Protein AF-A0A2N2Z962-F1 (afdb_monomer_lite)

Secondary structure (DSSP, 8-state):
--TTHHHHHHHHHHHHHHHHHHHHH-TTGGGT---HHHHHHHHHHHHHHHHHHHHHHHHH-TTS---HHHHHHHHHHHHHHHHHHHHHHHHTTT--

Foldseek 3Di:
DPPPVLLVVLLQVLLVQLLVQQLVPAPCLLVLDGDPVSLVRSVVVLLVVLVVVLVCCVPVVVVDHSDVSSNVSSVNSSVVNVVCSSVVSVVVNSPD

Structure (mmCIF, N/CA/C/O backbone):
data_AF-A0A2N2Z962-F1
#
_entry.id   AF-A0A2N2Z962-F1
#
loop_
_atom_site.group_PDB
_atom_site.id
_atom_site.type_symbol
_atom_site.label_atom_id
_atom_site.label_alt_id
_atom_site.label_comp_id
_atom_site.label_asym_id
_atom_site.label_entity_id
_atom_site.label_seq_id
_atom_site.pdbx_PDB_ins_code
_atom_site.Cartn_x
_atom_site.Cartn_y
_atom_site.Cartn_z
_atom_site.occupancy
_atom_site.B_iso_or_equiv
_atom_site.auth_seq_id
_atom_site.auth_comp_id
_atom_site.auth_asym_id
_atom_site.auth_atom_id
_atom_site.pdbx_PDB_model_num
ATOM 1 N N . GLN A 1 1 ? 4.722 -9.772 -25.500 1.00 50.53 1 GLN A N 1
ATOM 2 C CA . GLN A 1 1 ? 4.188 -9.112 -24.287 1.00 50.53 1 GLN A CA 1
ATOM 3 C C . GLN A 1 1 ? 2.747 -8.720 -24.565 1.00 50.53 1 GLN A C 1
ATOM 5 O O . GLN A 1 1 ? 2.495 -8.211 -25.648 1.00 50.53 1 GLN A O 1
ATOM 10 N N . ILE A 1 2 ? 1.812 -8.979 -23.645 1.00 56.56 2 ILE A N 1
ATOM 11 C CA . ILE A 1 2 ? 0.455 -8.424 -23.755 1.00 56.56 2 ILE A CA 1
ATOM 12 C C . ILE A 1 2 ? 0.567 -6.937 -23.388 1.00 56.56 2 ILE A C 1
ATOM 14 O O . ILE A 1 2 ? 1.002 -6.646 -22.267 1.00 56.56 2 ILE A O 1
ATOM 18 N N . PRO A 1 3 ? 0.246 -5.998 -24.295 1.00 62.00 3 PRO A N 1
ATOM 19 C CA . PRO A 1 3 ? 0.333 -4.573 -23.999 1.00 62.00 3 PRO A CA 1
ATOM 20 C C . PRO A 1 3 ? -0.509 -4.247 -22.758 1.00 62.00 3 PRO A C 1
ATOM 22 O O . PRO A 1 3 ? -1.627 -4.735 -22.625 1.00 62.00 3 PRO A O 1
ATOM 25 N N . HIS A 1 4 ? 0.026 -3.445 -21.836 1.00 68.06 4 HIS A N 1
ATOM 26 C CA . HIS A 1 4 ? -0.663 -2.938 -20.633 1.00 68.06 4 HIS A CA 1
ATOM 27 C C . HIS A 1 4 ? -1.011 -3.944 -19.520 1.00 68.06 4 HIS A C 1
ATOM 29 O O . HIS A 1 4 ? -1.291 -3.500 -18.408 1.00 68.06 4 HIS A O 1
ATOM 35 N N . PHE A 1 5 ? -0.934 -5.260 -19.750 1.00 78.38 5 PHE A N 1
ATOM 36 C CA . PHE A 1 5 ? -1.240 -6.261 -18.715 1.00 78.38 5 PHE A CA 1
ATOM 37 C C . PHE A 1 5 ? -0.335 -6.129 -17.482 1.00 78.38 5 PHE A C 1
ATOM 39 O O . PHE A 1 5 ? -0.781 -6.317 -16.356 1.00 78.38 5 PHE A O 1
ATOM 46 N N . ASP A 1 6 ? 0.919 -5.727 -17.685 1.00 77.38 6 ASP A N 1
ATOM 47 C CA . ASP A 1 6 ? 1.868 -5.519 -16.592 1.00 77.38 6 ASP A CA 1
ATOM 48 C C . ASP A 1 6 ? 1.406 -4.459 -15.582 1.00 77.38 6 ASP A C 1
ATOM 50 O O . ASP A 1 6 ? 1.523 -4.645 -14.375 1.00 77.38 6 ASP A O 1
ATOM 54 N N . LYS A 1 7 ? 0.780 -3.385 -16.068 1.00 81.00 7 LYS A N 1
ATOM 55 C CA . LYS A 1 7 ? 0.277 -2.289 -15.228 1.00 81.00 7 LYS A CA 1
ATOM 56 C C . LYS A 1 7 ? -0.887 -2.749 -14.357 1.00 81.00 7 LYS A C 1
ATOM 58 O O . LYS A 1 7 ? -0.994 -2.368 -13.196 1.00 81.00 7 LYS A O 1
ATOM 63 N N . LEU A 1 8 ? -1.751 -3.599 -14.919 1.00 87.12 8 LEU A N 1
ATOM 64 C CA . LEU A 1 8 ? -2.858 -4.200 -14.182 1.00 87.12 8 LEU A CA 1
ATOM 65 C C . LEU A 1 8 ? -2.342 -5.119 -13.070 1.00 87.12 8 LEU A C 1
ATOM 67 O O . LEU A 1 8 ? -2.872 -5.088 -11.963 1.00 87.12 8 LEU A O 1
ATOM 71 N N . VAL A 1 9 ? -1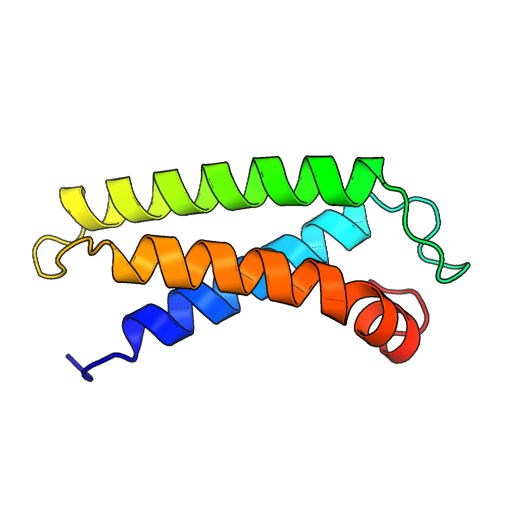.294 -5.901 -13.345 1.00 87.50 9 VAL A N 1
ATOM 72 C CA . VAL A 1 9 ? -0.662 -6.764 -12.337 1.00 87.50 9 VAL A CA 1
ATOM 73 C C . VAL A 1 9 ? -0.093 -5.927 -11.191 1.00 87.50 9 VAL A C 1
ATOM 75 O O . VAL A 1 9 ? -0.394 -6.227 -10.039 1.00 87.50 9 VAL A O 1
ATOM 78 N N . HIS A 1 10 ? 0.640 -4.851 -11.486 1.00 86.38 10 HIS A N 1
ATOM 79 C CA . HIS A 1 10 ? 1.162 -3.923 -10.475 1.00 86.38 10 HIS A CA 1
ATOM 80 C C . HIS A 1 10 ? 0.053 -3.324 -9.607 1.00 86.38 10 HIS A C 1
ATOM 82 O O . HIS A 1 10 ? 0.103 -3.413 -8.378 1.00 86.38 10 HIS A O 1
ATOM 88 N N . PHE A 1 11 ? -1.001 -2.813 -10.247 1.00 91.31 11 PHE A N 1
ATOM 89 C CA . PHE A 1 11 ? -2.172 -2.279 -9.558 1.00 91.31 11 PHE A CA 1
ATOM 90 C C . PHE A 1 11 ? -2.810 -3.312 -8.614 1.00 91.31 11 PHE A C 1
ATOM 92 O O . PHE A 1 11 ? -3.009 -3.027 -7.433 1.00 91.31 11 PHE A O 1
ATOM 99 N N . ILE A 1 12 ? -3.110 -4.519 -9.110 1.00 92.44 12 ILE A N 1
ATOM 100 C CA . ILE A 1 12 ? -3.782 -5.560 -8.318 1.00 92.44 12 ILE A CA 1
ATOM 101 C C . ILE A 1 12 ? -2.876 -6.055 -7.188 1.00 92.44 12 ILE A C 1
ATOM 103 O O . ILE A 1 12 ? -3.340 -6.182 -6.055 1.00 92.44 12 ILE A O 1
ATOM 107 N N . MET A 1 13 ? -1.596 -6.320 -7.462 1.00 92.00 13 MET A N 1
ATOM 108 C CA . MET A 1 13 ? -0.667 -6.846 -6.458 1.00 92.00 13 MET A CA 1
ATOM 109 C C . MET A 1 13 ? -0.472 -5.869 -5.303 1.00 92.00 13 MET A C 1
ATOM 111 O O . MET A 1 13 ? -0.591 -6.274 -4.146 1.00 92.00 13 MET A O 1
ATOM 115 N N . LEU A 1 14 ? -0.239 -4.585 -5.590 1.00 93.12 14 LEU A N 1
ATOM 116 C CA . LEU A 1 14 ? -0.077 -3.594 -4.527 1.00 93.12 14 LEU A CA 1
ATOM 117 C C . LEU A 1 14 ? -1.388 -3.289 -3.807 1.00 93.12 14 LEU A C 1
ATOM 119 O O . LEU A 1 14 ? -1.362 -3.043 -2.603 1.00 93.12 14 LEU A O 1
ATOM 123 N N . MET A 1 15 ? -2.531 -3.360 -4.492 1.00 94.75 15 MET A N 1
ATOM 124 C CA . MET A 1 15 ? -3.833 -3.253 -3.836 1.00 94.75 15 MET A CA 1
ATOM 125 C C . MET A 1 15 ? -4.047 -4.389 -2.828 1.00 94.75 15 MET A C 1
ATOM 127 O O . MET A 1 15 ? -4.409 -4.136 -1.680 1.00 94.75 15 MET A O 1
ATOM 131 N N . VAL A 1 16 ? -3.804 -5.641 -3.226 1.00 94.81 16 VAL A N 1
ATOM 132 C CA . VAL A 1 16 ? -3.955 -6.805 -2.337 1.00 94.81 16 VAL A CA 1
ATOM 133 C C . VAL A 1 16 ? -2.960 -6.738 -1.179 1.00 94.81 16 VAL A C 1
ATOM 135 O O . VAL A 1 16 ? -3.354 -6.936 -0.030 1.00 94.81 16 VAL A O 1
ATOM 138 N N . LEU A 1 17 ? -1.698 -6.397 -1.453 1.00 94.75 17 LEU A N 1
ATOM 139 C CA . LEU A 1 17 ? -0.679 -6.209 -0.422 1.00 94.75 17 LEU A CA 1
ATOM 140 C C . LEU A 1 17 ? -1.102 -5.141 0.595 1.00 94.75 17 LEU A C 1
ATOM 142 O O . LEU A 1 17 ? -1.069 -5.389 1.799 1.00 94.75 17 LEU A O 1
ATOM 146 N N . ALA A 1 18 ? -1.553 -3.978 0.122 1.00 94.56 18 ALA A N 1
ATOM 147 C CA . ALA A 1 18 ? -2.016 -2.904 0.989 1.00 94.56 18 ALA A CA 1
ATOM 148 C C . ALA A 1 18 ? -3.233 -3.334 1.826 1.00 94.56 18 ALA A C 1
ATOM 150 O O . ALA A 1 18 ? -3.256 -3.064 3.023 1.00 94.56 18 ALA A O 1
ATOM 151 N N . LEU A 1 19 ? -4.207 -4.059 1.259 1.00 94.31 19 LEU A N 1
ATOM 152 C CA . LEU A 1 19 ? -5.351 -4.596 2.015 1.00 94.31 19 LEU A CA 1
ATOM 153 C C . LEU A 1 19 ? -4.911 -5.529 3.154 1.00 94.31 19 LEU A C 1
ATOM 155 O O . LEU A 1 19 ? -5.414 -5.408 4.274 1.00 94.31 19 LEU A O 1
ATOM 159 N N . LEU A 1 20 ? -3.961 -6.427 2.883 1.00 94.06 20 LEU A N 1
ATOM 160 C CA . LEU A 1 20 ? -3.415 -7.354 3.879 1.00 94.06 20 LEU A CA 1
ATOM 161 C C . LEU A 1 20 ? -2.649 -6.616 4.983 1.00 94.06 20 LEU A C 1
ATOM 163 O O . LEU A 1 20 ? -2.826 -6.914 6.163 1.00 94.06 20 LEU A O 1
ATOM 167 N N . LEU A 1 21 ? -1.849 -5.614 4.618 1.00 94.19 21 LEU A N 1
ATOM 168 C CA . LEU A 1 21 ? -1.118 -4.795 5.585 1.00 94.19 21 LEU A CA 1
ATOM 169 C C . LEU A 1 21 ? -2.066 -3.973 6.461 1.00 94.19 21 LEU A C 1
ATOM 171 O O . LEU A 1 21 ? -1.867 -3.900 7.673 1.00 94.19 21 LEU A O 1
ATOM 175 N N . ILE A 1 22 ? -3.121 -3.385 5.884 1.00 92.94 22 ILE A N 1
ATOM 176 C CA . ILE A 1 22 ? -4.130 -2.668 6.673 1.00 92.94 22 ILE A CA 1
ATOM 177 C C . ILE A 1 22 ? -4.794 -3.640 7.652 1.00 92.94 22 ILE A C 1
ATOM 179 O O . ILE A 1 22 ? -4.914 -3.290 8.821 1.00 92.94 22 ILE A O 1
ATOM 183 N N . SER A 1 23 ? -5.162 -4.851 7.216 1.00 92.12 23 SER A N 1
ATOM 184 C CA . SER A 1 23 ? -5.706 -5.903 8.091 1.00 92.12 23 SER A CA 1
ATOM 185 C C . SER A 1 23 ? -4.786 -6.202 9.276 1.00 92.12 23 SER A C 1
ATOM 187 O O . SER A 1 23 ? -5.236 -6.209 10.422 1.00 92.12 23 SER A O 1
ATOM 189 N N . GLU A 1 24 ? -3.495 -6.405 9.013 1.00 92.44 24 GLU A N 1
ATOM 190 C CA . GLU A 1 24 ? -2.517 -6.767 10.041 1.00 92.44 24 GLU A CA 1
ATOM 191 C C . GLU A 1 24 ? -2.314 -5.649 11.072 1.00 92.44 24 GLU A C 1
ATOM 193 O O . GLU A 1 24 ? -2.358 -5.872 12.284 1.00 92.44 24 GLU A O 1
ATOM 198 N N . PHE A 1 25 ? -2.162 -4.405 10.613 1.00 91.06 25 PHE A N 1
ATOM 199 C CA . PHE A 1 25 ? -1.966 -3.271 11.518 1.00 91.06 25 PHE A CA 1
ATOM 200 C C . PHE A 1 25 ? -3.272 -2.763 12.150 1.00 91.06 25 PHE A C 1
ATOM 202 O O . PHE A 1 25 ? -3.239 -2.001 13.129 1.00 91.06 25 PHE A O 1
ATOM 209 N N . ASN A 1 26 ? -4.437 -3.161 11.632 1.00 91.62 26 ASN A N 1
ATOM 210 C CA . ASN A 1 26 ? -5.727 -2.724 12.142 1.00 91.62 26 ASN A CA 1
ATOM 211 C C . ASN A 1 26 ? -6.233 -3.601 13.295 1.00 91.62 26 ASN A C 1
ATOM 213 O O . ASN A 1 26 ? -7.052 -4.507 13.139 1.00 91.62 26 ASN A O 1
ATOM 217 N N . LYS A 1 27 ? -5.858 -3.212 14.515 1.00 84.12 27 LYS A N 1
ATOM 218 C CA . LYS A 1 27 ? -6.349 -3.833 15.761 1.00 84.12 27 LYS A CA 1
ATOM 219 C C . LYS A 1 27 ? -7.878 -3.783 15.938 1.00 84.12 27 LYS A C 1
ATOM 221 O O . LYS A 1 27 ? -8.419 -4.550 16.727 1.00 84.12 27 LYS A O 1
ATOM 226 N N . HIS A 1 28 ? -8.579 -2.913 15.204 1.00 83.75 28 HIS A N 1
ATOM 227 C CA . HIS A 1 28 ? -10.033 -2.723 15.287 1.00 83.75 28 HIS A CA 1
ATOM 228 C C . HIS A 1 28 ? -10.803 -3.442 14.168 1.00 83.75 28 HIS A C 1
ATOM 230 O O . HIS A 1 28 ? -11.979 -3.157 13.952 1.00 83.75 28 HIS A O 1
ATOM 236 N N . ARG A 1 29 ? -10.179 -4.401 13.465 1.00 81.12 29 ARG A N 1
ATOM 237 C CA . ARG A 1 29 ? -10.809 -5.093 12.327 1.00 81.12 29 ARG A CA 1
ATOM 238 C C . ARG A 1 29 ? -12.174 -5.711 12.647 1.00 81.12 29 ARG A C 1
ATOM 240 O O . ARG A 1 29 ? -13.079 -5.609 11.832 1.00 81.12 29 ARG A O 1
ATOM 247 N N . ARG A 1 30 ? -12.375 -6.248 13.860 1.00 81.56 30 ARG A N 1
ATOM 248 C CA . ARG A 1 30 ? -13.656 -6.856 14.281 1.00 81.56 30 ARG A CA 1
ATOM 249 C C . ARG A 1 30 ? -14.775 -5.856 14.572 1.00 81.56 30 ARG A C 1
ATOM 251 O O . ARG A 1 30 ? -15.933 -6.254 14.612 1.00 81.56 30 ARG A O 1
ATOM 258 N N . THR A 1 31 ? -14.449 -4.583 14.783 1.00 83.69 31 THR A N 1
ATOM 259 C CA . THR A 1 31 ? -15.442 -3.517 14.982 1.00 83.69 31 THR A CA 1
ATOM 260 C C . THR A 1 31 ? -15.682 -2.708 13.708 1.00 83.69 31 THR A C 1
ATOM 262 O O . THR A 1 31 ? -16.357 -1.684 13.760 1.00 83.69 31 THR A O 1
ATOM 265 N N . TYR A 1 32 ? -15.136 -3.151 12.565 1.00 81.50 32 TYR A N 1
ATOM 266 C CA . TYR A 1 32 ? -15.202 -2.481 11.256 1.00 81.50 32 TYR A CA 1
ATOM 267 C C . TYR A 1 32 ? -14.639 -1.049 11.240 1.00 81.50 32 TYR A C 1
ATOM 269 O O . TYR A 1 32 ? -14.784 -0.316 10.258 1.00 81.50 32 TYR A O 1
ATOM 277 N N . ASN A 1 33 ? -13.955 -0.656 12.315 1.00 83.75 33 ASN A N 1
ATOM 278 C CA . ASN A 1 33 ? -13.209 0.585 12.386 1.00 83.75 33 ASN A CA 1
ATOM 279 C C . ASN A 1 33 ? -11.796 0.372 11.860 1.00 83.75 33 ASN A C 1
ATOM 281 O O . ASN A 1 33 ? -11.243 -0.726 11.921 1.00 83.75 33 ASN A O 1
ATOM 285 N N . VAL A 1 34 ? -11.205 1.449 11.350 1.00 84.75 34 VAL A N 1
ATOM 286 C CA . VAL A 1 34 ? -9.851 1.423 10.799 1.00 84.75 34 VAL A CA 1
ATOM 287 C C . VAL A 1 34 ? -8.999 2.436 11.532 1.00 84.75 34 VAL A C 1
ATOM 289 O O . VAL A 1 34 ? -9.363 3.607 11.635 1.00 84.75 34 VAL A O 1
ATOM 292 N N . SER A 1 35 ? -7.870 1.977 12.059 1.00 89.19 35 SER A N 1
ATOM 293 C CA . SER A 1 35 ? -6.889 2.857 12.684 1.00 89.19 35 SER A CA 1
ATOM 294 C C . SER A 1 35 ? -6.171 3.699 11.621 1.00 89.19 35 SER A C 1
ATOM 296 O O . SER A 1 35 ? -5.608 3.120 10.690 1.00 89.19 35 SER A O 1
ATOM 298 N N . PRO A 1 36 ? -6.067 5.033 11.779 1.00 88.50 36 PRO A N 1
ATOM 299 C CA . PRO A 1 36 ? -5.251 5.870 10.895 1.00 88.50 36 PRO A CA 1
ATOM 300 C C . PRO A 1 36 ? -3.788 5.410 10.827 1.00 88.50 36 PRO A C 1
ATOM 302 O O . PRO A 1 36 ? -3.145 5.512 9.787 1.00 88.50 36 PRO A O 1
ATOM 305 N N . LYS A 1 37 ? -3.271 4.830 11.922 1.00 90.38 37 LYS A N 1
ATOM 306 C CA . LYS A 1 37 ? -1.919 4.257 11.962 1.00 90.38 37 LYS A CA 1
ATOM 307 C C . LYS A 1 37 ? -1.782 3.046 11.036 1.00 90.38 37 LYS A C 1
ATOM 309 O O . LYS A 1 37 ? -0.726 2.875 10.445 1.00 90.38 37 LYS A O 1
ATOM 314 N N . ALA A 1 38 ? -2.830 2.229 10.900 1.00 90.75 38 ALA A N 1
ATOM 315 C CA . ALA A 1 38 ? -2.809 1.069 10.010 1.00 90.75 38 ALA A CA 1
ATOM 316 C C . ALA A 1 38 ? -2.713 1.503 8.544 1.00 90.75 38 ALA A C 1
ATOM 318 O O . ALA A 1 38 ? -1.908 0.958 7.797 1.00 90.75 38 ALA A O 1
ATOM 319 N N . PHE A 1 39 ? -3.460 2.544 8.165 1.00 90.50 39 PHE A N 1
ATOM 320 C CA . PHE A 1 39 ? -3.358 3.142 6.836 1.00 90.50 39 PHE A CA 1
ATOM 321 C C . PHE A 1 39 ? -1.973 3.726 6.559 1.00 90.50 39 PHE A C 1
ATOM 323 O O . PHE A 1 39 ? -1.415 3.470 5.496 1.00 90.50 39 PHE A O 1
ATOM 330 N N . LEU A 1 40 ? -1.397 4.458 7.517 1.00 92.25 40 LEU A N 1
ATOM 331 C CA . LEU A 1 40 ? -0.062 5.035 7.364 1.00 92.25 40 LEU A CA 1
ATOM 332 C C . LEU A 1 40 ? 1.008 3.951 7.159 1.00 92.25 40 LEU A C 1
ATOM 334 O O . LEU A 1 40 ? 1.780 4.030 6.207 1.00 92.25 40 LEU A O 1
ATOM 338 N N . TRP A 1 41 ? 1.031 2.924 8.013 1.00 93.19 41 TRP A N 1
ATOM 339 C CA . TRP A 1 41 ? 2.006 1.834 7.900 1.00 93.19 41 TRP A CA 1
ATOM 340 C C . TRP A 1 41 ? 1.835 1.029 6.614 1.00 93.19 41 TRP A C 1
ATOM 342 O O . TRP A 1 41 ? 2.823 0.752 5.936 1.00 93.19 41 TRP A O 1
ATOM 352 N N . ALA A 1 42 ? 0.595 0.707 6.238 1.00 93.19 42 ALA A N 1
ATOM 353 C CA . ALA A 1 42 ? 0.324 0.001 4.993 1.00 93.19 42 ALA A CA 1
ATOM 354 C C . ALA A 1 42 ? 0.755 0.811 3.764 1.00 93.19 42 ALA A C 1
ATOM 356 O O . ALA A 1 42 ? 1.358 0.244 2.853 1.00 93.19 42 ALA A O 1
ATOM 357 N N . ALA A 1 43 ? 0.504 2.124 3.748 1.00 89.88 43 ALA A N 1
ATOM 358 C CA . ALA A 1 43 ? 0.931 2.999 2.661 1.00 89.88 43 ALA A CA 1
ATOM 359 C C . ALA A 1 43 ? 2.461 3.062 2.551 1.00 89.88 43 ALA A C 1
ATOM 361 O O . ALA A 1 43 ? 2.993 2.853 1.465 1.00 89.88 43 ALA A O 1
ATOM 362 N N . ILE A 1 44 ? 3.171 3.272 3.668 1.00 93.44 44 ILE A N 1
ATOM 363 C CA . ILE A 1 44 ? 4.642 3.324 3.686 1.00 93.44 44 ILE A CA 1
ATOM 364 C C . ILE A 1 44 ? 5.235 2.014 3.157 1.00 93.44 44 ILE A C 1
ATOM 366 O O . ILE A 1 44 ? 6.060 2.038 2.246 1.00 93.44 44 ILE A O 1
ATOM 370 N N . ILE A 1 45 ? 4.796 0.869 3.688 1.00 94.19 45 ILE A N 1
ATOM 371 C CA . ILE A 1 45 ? 5.335 -0.439 3.293 1.00 94.19 45 ILE A CA 1
ATOM 372 C C . ILE A 1 45 ? 5.011 -0.740 1.825 1.00 94.19 45 ILE A C 1
ATOM 374 O O . ILE A 1 45 ? 5.887 -1.201 1.099 1.00 94.19 45 ILE A O 1
ATOM 378 N N . SER A 1 46 ? 3.793 -0.443 1.364 1.00 92.62 46 SER A N 1
ATOM 379 C CA . SER A 1 46 ? 3.398 -0.709 -0.026 1.00 92.62 46 SER A CA 1
ATOM 380 C C . SER A 1 46 ? 4.155 0.167 -1.025 1.00 92.62 46 SER A 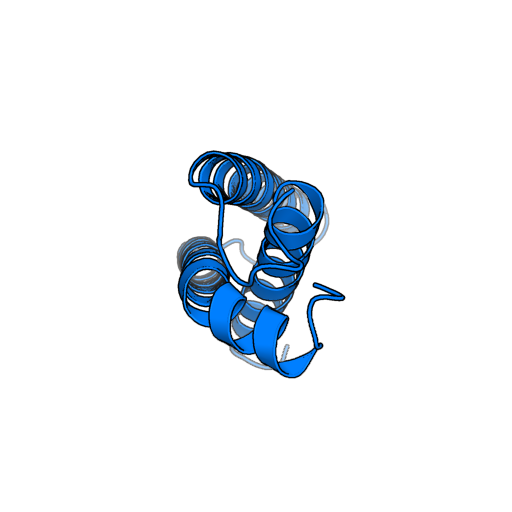C 1
ATOM 382 O O . SER A 1 46 ? 4.548 -0.323 -2.080 1.00 92.62 46 SER A O 1
ATOM 384 N N . VAL A 1 47 ? 4.406 1.440 -0.694 1.00 89.50 47 VAL A N 1
ATOM 385 C CA . VAL A 1 47 ? 5.205 2.351 -1.535 1.00 89.50 47 VAL A CA 1
ATOM 386 C C . VAL A 1 47 ? 6.660 1.892 -1.607 1.00 89.50 47 VAL A C 1
ATOM 388 O O . VAL A 1 47 ? 7.219 1.823 -2.699 1.00 89.50 47 VAL A O 1
ATOM 391 N N . LEU A 1 48 ? 7.262 1.523 -0.471 1.00 91.88 48 LEU A N 1
ATOM 392 C CA . LEU A 1 48 ? 8.625 0.980 -0.449 1.00 91.88 48 LEU A CA 1
ATOM 393 C C . LEU A 1 48 ? 8.722 -0.318 -1.257 1.00 91.88 48 LEU A C 1
ATOM 395 O O . LEU A 1 48 ? 9.664 -0.494 -2.026 1.00 91.88 48 LEU A O 1
ATOM 399 N N . TYR A 1 49 ? 7.734 -1.202 -1.123 1.00 91.88 49 TYR A N 1
ATOM 400 C CA . TYR A 1 49 ? 7.680 -2.444 -1.886 1.00 91.88 49 TYR A CA 1
ATOM 401 C C . TYR A 1 49 ? 7.555 -2.187 -3.395 1.00 91.88 49 TYR A C 1
ATOM 403 O O . TYR A 1 49 ? 8.288 -2.791 -4.173 1.00 91.88 49 TYR A O 1
ATOM 411 N N . GLY A 1 50 ? 6.697 -1.248 -3.811 1.00 88.94 50 GLY A N 1
ATOM 412 C CA . GLY A 1 50 ? 6.575 -0.827 -5.211 1.00 88.94 50 GLY A CA 1
ATOM 413 C C . GLY A 1 50 ? 7.883 -0.276 -5.785 1.00 88.94 50 GLY A C 1
ATOM 414 O O . GLY A 1 50 ? 8.298 -0.691 -6.863 1.00 88.94 50 GLY A O 1
ATOM 415 N N . ALA A 1 51 ? 8.587 0.573 -5.031 1.00 87.44 51 ALA A N 1
ATOM 416 C CA . ALA A 1 51 ? 9.887 1.102 -5.445 1.00 87.44 51 ALA A CA 1
ATOM 417 C C . ALA A 1 51 ? 10.938 -0.010 -5.623 1.00 87.44 51 ALA A C 1
ATOM 419 O O . ALA A 1 51 ? 11.698 -0.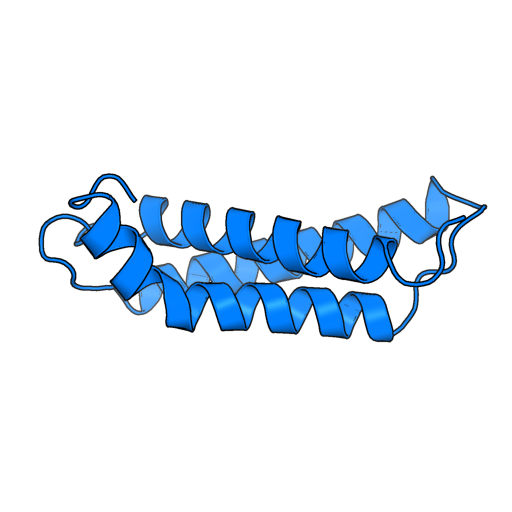006 -6.590 1.00 87.44 51 ALA A O 1
ATOM 420 N N . VAL A 1 52 ? 10.962 -0.998 -4.720 1.00 89.25 52 VAL A N 1
ATOM 421 C CA . VAL A 1 52 ? 11.846 -2.168 -4.851 1.00 89.25 52 VAL A CA 1
ATOM 422 C C . VAL A 1 52 ? 11.486 -2.993 -6.087 1.00 89.25 52 VAL A C 1
ATOM 424 O O . VAL A 1 52 ? 12.390 -3.413 -6.808 1.00 89.25 52 VAL A O 1
ATOM 427 N N . LEU A 1 53 ? 10.196 -3.205 -6.363 1.00 86.25 53 LEU A N 1
ATOM 428 C CA . LEU A 1 53 ? 9.758 -3.919 -7.563 1.00 86.25 53 LEU A CA 1
ATOM 429 C C . LEU A 1 53 ? 10.204 -3.214 -8.844 1.00 86.25 53 LEU A C 1
ATOM 431 O O . LEU A 1 53 ? 10.699 -3.885 -9.742 1.00 86.25 53 LEU A O 1
ATOM 435 N N . GLU A 1 54 ? 10.109 -1.888 -8.917 1.00 84.62 54 GLU A N 1
ATOM 436 C CA . GLU A 1 54 ? 10.565 -1.121 -10.084 1.00 84.62 54 GLU A CA 1
ATOM 437 C C . GLU A 1 54 ? 12.078 -1.217 -10.296 1.00 84.62 54 GLU A C 1
ATOM 439 O O . GLU A 1 54 ? 12.539 -1.404 -11.424 1.00 84.62 54 GLU A O 1
ATOM 444 N N . ILE A 1 55 ? 12.857 -1.161 -9.210 1.00 85.06 55 ILE A N 1
ATOM 445 C CA . ILE A 1 55 ? 14.308 -1.379 -9.252 1.00 85.06 55 ILE A CA 1
ATOM 446 C C . ILE A 1 55 ? 14.604 -2.790 -9.773 1.00 85.06 55 ILE A C 1
ATOM 448 O O . ILE A 1 55 ? 15.383 -2.959 -10.711 1.00 85.06 55 ILE A O 1
ATOM 452 N N . LEU A 1 56 ? 13.954 -3.814 -9.217 1.00 84.56 56 LEU A N 1
ATOM 453 C CA . LEU A 1 56 ? 14.123 -5.196 -9.671 1.00 84.56 56 LEU A CA 1
ATOM 454 C C . LEU A 1 56 ? 13.705 -5.364 -11.134 1.00 84.56 56 LEU A C 1
ATOM 456 O O . LEU A 1 56 ? 14.383 -6.058 -11.887 1.00 84.56 56 LEU A O 1
ATOM 460 N N . GLN A 1 57 ? 12.635 -4.698 -11.560 1.00 79.62 57 GLN A N 1
ATOM 461 C CA . GLN A 1 57 ? 12.169 -4.705 -12.940 1.00 79.62 57 GLN A CA 1
ATOM 462 C C . GLN A 1 57 ? 13.212 -4.123 -13.893 1.00 79.62 57 GLN A C 1
ATOM 464 O O . GLN A 1 57 ? 13.463 -4.712 -14.941 1.00 79.62 57 GLN A O 1
ATOM 469 N N . HIS A 1 58 ? 13.884 -3.044 -13.492 1.00 80.38 58 HIS A N 1
ATOM 470 C CA . HIS A 1 58 ? 14.952 -2.429 -14.273 1.00 80.38 58 HIS A CA 1
ATOM 471 C C . HIS A 1 58 ? 16.209 -3.310 -14.387 1.00 80.38 58 HIS A C 1
ATOM 473 O O . HIS A 1 58 ? 16.772 -3.434 -15.473 1.00 80.38 58 HIS A O 1
ATOM 479 N N . PHE A 1 59 ? 16.652 -3.932 -13.288 1.00 81.56 59 PHE A N 1
ATOM 480 C CA . PHE A 1 59 ? 17.924 -4.670 -13.256 1.00 81.56 59 PHE A CA 1
ATOM 481 C C . PHE A 1 59 ? 17.810 -6.150 -13.641 1.00 81.56 59 PHE A C 1
ATOM 483 O O . PHE A 1 59 ? 18.716 -6.690 -14.272 1.00 81.56 59 PHE A O 1
ATOM 490 N N . VAL A 1 60 ? 16.726 -6.822 -13.251 1.00 79.31 60 VAL A N 1
ATOM 491 C CA . VAL A 1 60 ? 16.558 -8.278 -13.417 1.00 79.31 60 VAL A CA 1
ATOM 492 C C . VAL A 1 60 ? 15.773 -8.603 -14.685 1.00 79.31 60 VAL A C 1
ATOM 494 O O . VAL A 1 60 ? 16.055 -9.591 -15.360 1.00 79.31 60 VAL A O 1
ATOM 497 N N . PHE A 1 61 ? 14.802 -7.763 -15.045 1.00 71.88 61 PHE A N 1
ATOM 498 C CA . PHE A 1 61 ? 13.887 -8.019 -16.153 1.00 71.88 61 PHE A CA 1
ATOM 499 C C . PHE A 1 61 ? 14.180 -7.080 -17.331 1.00 71.88 61 PHE A C 1
ATOM 501 O O . PHE A 1 61 ? 13.334 -6.293 -17.739 1.00 71.88 61 PHE A O 1
ATOM 508 N N . THR A 1 62 ? 15.363 -7.226 -17.939 1.00 58.66 62 THR A N 1
ATOM 509 C CA . THR A 1 62 ? 15.892 -6.424 -19.071 1.00 58.66 62 THR A CA 1
ATOM 510 C C . THR A 1 62 ? 14.996 -6.336 -20.318 1.00 58.66 62 THR A C 1
ATOM 512 O O . THR A 1 62 ? 15.259 -5.536 -21.211 1.00 58.66 62 THR A O 1
ATOM 515 N N . SER A 1 63 ? 13.916 -7.121 -20.393 1.00 61.41 63 SER A N 1
ATOM 516 C CA . SER A 1 63 ? 12.894 -7.046 -21.450 1.00 61.41 63 SER A CA 1
ATOM 517 C C . SER A 1 63 ? 11.712 -6.118 -21.123 1.00 61.41 63 SER A C 1
ATOM 519 O O . SER A 1 63 ? 10.807 -5.965 -21.949 1.00 61.41 63 SER A O 1
ATOM 521 N N . ARG A 1 64 ? 11.676 -5.510 -19.929 1.00 64.62 64 ARG A N 1
ATOM 522 C CA . ARG A 1 64 ? 10.617 -4.599 -19.476 1.00 64.62 64 ARG A CA 1
ATOM 523 C C . ARG A 1 64 ? 11.200 -3.249 -19.077 1.00 64.62 64 ARG A C 1
ATOM 525 O O . ARG A 1 64 ? 12.110 -3.161 -18.265 1.00 64.62 64 ARG A O 1
ATOM 532 N N . TYR A 1 65 ? 10.621 -2.185 -19.620 1.00 66.12 65 TYR A N 1
ATOM 533 C CA . TYR A 1 65 ? 10.968 -0.821 -19.247 1.00 66.12 65 TYR A CA 1
ATOM 534 C C . TYR A 1 65 ? 10.162 -0.420 -18.015 1.00 66.12 65 TYR A C 1
ATOM 536 O O . TYR A 1 65 ? 8.935 -0.393 -18.086 1.00 66.12 65 TYR A O 1
ATOM 544 N N . ALA A 1 66 ? 10.848 -0.100 -16.915 1.00 65.44 66 ALA A N 1
ATOM 545 C CA . ALA A 1 66 ? 10.231 0.606 -15.798 1.00 65.44 66 ALA A CA 1
ATOM 546 C C . ALA A 1 66 ? 9.692 1.944 -16.323 1.00 65.44 66 ALA A C 1
ATOM 548 O O . ALA A 1 66 ? 10.446 2.756 -16.867 1.00 65.44 66 ALA A O 1
ATOM 549 N N . SER A 1 67 ? 8.379 2.140 -16.242 1.00 75.31 67 SER A N 1
ATOM 550 C CA . SER A 1 67 ? 7.711 3.324 -16.763 1.00 75.31 67 SER A CA 1
ATOM 551 C C . SER A 1 67 ? 7.061 4.110 -15.634 1.00 75.31 67 SER A C 1
ATOM 553 O O . SER A 1 67 ? 6.606 3.550 -14.641 1.00 75.31 67 SER A O 1
ATOM 555 N N . LEU A 1 68 ? 6.927 5.426 -15.815 1.00 78.69 68 LEU A N 1
ATOM 556 C CA . LEU A 1 68 ? 6.183 6.277 -14.878 1.00 78.69 68 LEU A CA 1
ATOM 557 C C . LEU A 1 68 ? 4.743 5.771 -14.650 1.00 78.69 68 LEU A C 1
ATOM 559 O O . LEU A 1 68 ? 4.145 5.997 -13.603 1.00 78.69 68 LEU A O 1
ATOM 563 N N . TRP A 1 69 ? 4.192 5.042 -15.623 1.00 81.75 69 TRP A N 1
ATOM 564 C CA . TRP A 1 69 ? 2.873 4.431 -15.522 1.00 81.75 69 TRP A CA 1
ATOM 565 C C . TRP A 1 69 ? 2.801 3.281 -14.514 1.00 81.75 69 TRP A C 1
ATOM 567 O O . TRP A 1 69 ? 1.713 3.023 -14.005 1.00 81.75 69 TRP A O 1
ATOM 577 N N . ASP A 1 70 ? 3.916 2.614 -14.222 1.00 81.69 70 ASP A N 1
ATOM 578 C CA . ASP A 1 70 ? 3.975 1.537 -13.230 1.00 81.69 70 ASP A CA 1
ATOM 579 C C . ASP A 1 70 ? 3.931 2.131 -11.816 1.00 81.69 70 ASP A C 1
ATOM 581 O O . ASP A 1 70 ? 3.111 1.702 -11.004 1.00 81.69 70 ASP A O 1
ATOM 585 N N . ILE A 1 71 ? 4.654 3.236 -11.584 1.00 83.19 71 ILE A N 1
ATOM 586 C CA 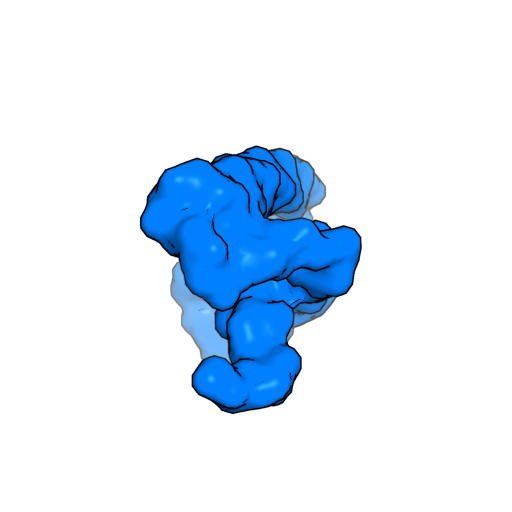. ILE A 1 71 ? 4.543 4.054 -10.360 1.00 83.19 71 ILE A CA 1
ATOM 587 C C . ILE A 1 71 ? 3.095 4.510 -10.152 1.00 83.19 71 ILE A C 1
ATOM 589 O O . ILE A 1 71 ? 2.536 4.393 -9.060 1.00 83.19 71 ILE A O 1
ATOM 593 N N . MET A 1 72 ? 2.449 5.011 -11.209 1.00 88.00 72 MET A N 1
ATOM 594 C CA . MET A 1 72 ? 1.051 5.441 -11.126 1.00 88.00 72 MET A CA 1
ATOM 595 C C . MET A 1 72 ? 0.110 4.275 -10.802 1.00 88.00 72 MET A C 1
ATOM 597 O O . MET A 1 72 ? -0.768 4.425 -9.951 1.00 88.00 72 MET A O 1
ATOM 601 N N . ALA A 1 73 ? 0.292 3.113 -11.437 1.00 88.69 73 ALA A N 1
ATOM 602 C CA . ALA A 1 73 ? -0.495 1.914 -11.152 1.00 88.69 73 ALA A CA 1
ATOM 603 C C . ALA A 1 73 ? -0.312 1.448 -9.697 1.00 88.69 73 ALA A C 1
ATOM 605 O O . ALA A 1 73 ? -1.294 1.131 -9.023 1.00 88.69 73 ALA A O 1
ATOM 606 N N . ASN A 1 74 ? 0.922 1.502 -9.193 1.00 88.31 74 ASN A N 1
ATOM 607 C CA . ASN A 1 74 ? 1.282 1.210 -7.812 1.00 88.31 74 ASN A CA 1
ATOM 608 C C . ASN A 1 74 ? 0.544 2.138 -6.826 1.00 88.31 74 ASN A C 1
ATOM 610 O O . ASN A 1 74 ? -0.157 1.671 -5.922 1.00 88.31 74 ASN A O 1
ATOM 614 N N . CYS A 1 75 ? 0.615 3.455 -7.037 1.00 89.12 75 CYS A N 1
ATOM 615 C CA . CYS A 1 75 ?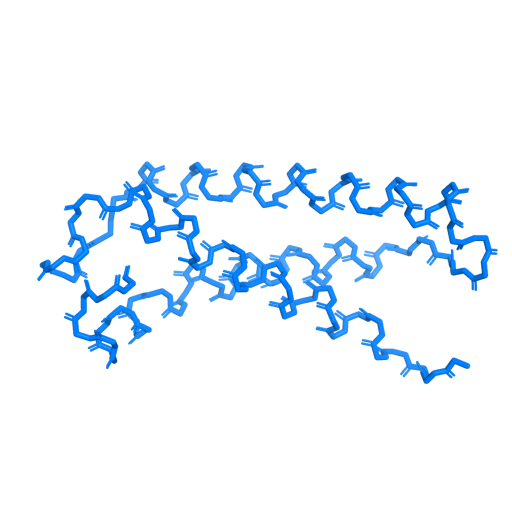 -0.077 4.453 -6.212 1.00 89.12 75 CYS A CA 1
ATOM 616 C C . CYS A 1 75 ? -1.606 4.307 -6.245 1.00 89.12 75 CYS A C 1
ATOM 618 O O . CYS A 1 75 ? -2.273 4.448 -5.212 1.00 89.12 75 CYS A O 1
ATOM 620 N N . LEU A 1 76 ? -2.173 4.009 -7.417 1.00 92.94 76 LEU A N 1
ATOM 621 C CA . LEU A 1 76 ? -3.605 3.762 -7.569 1.00 92.94 76 LEU A CA 1
ATOM 622 C C . LEU A 1 76 ? -4.034 2.496 -6.822 1.00 92.94 76 LEU A C 1
ATOM 624 O O . LEU A 1 76 ? -5.076 2.520 -6.171 1.00 92.94 76 LEU A O 1
ATOM 628 N N . GLY A 1 77 ? -3.232 1.428 -6.852 1.00 91.94 77 GLY A N 1
ATOM 629 C CA . GLY A 1 77 ? -3.511 0.186 -6.127 1.00 91.94 77 GLY A CA 1
ATOM 630 C C . GLY A 1 77 ? -3.575 0.401 -4.615 1.00 91.94 77 GLY A C 1
ATOM 631 O O . GLY A 1 77 ? -4.542 -0.001 -3.965 1.00 91.94 77 GLY A O 1
ATOM 632 N N . VAL A 1 78 ? -2.601 1.126 -4.055 1.00 91.88 78 VAL A N 1
ATOM 633 C CA . VAL A 1 78 ? -2.589 1.484 -2.623 1.00 91.88 78 VAL A CA 1
ATOM 634 C C . VAL A 1 78 ? -3.794 2.354 -2.261 1.00 91.88 78 VAL A C 1
ATOM 636 O O . VAL A 1 78 ? -4.464 2.103 -1.261 1.00 91.88 78 VAL A O 1
ATOM 639 N N . THR A 1 79 ? -4.122 3.345 -3.093 1.00 92.50 79 THR A N 1
ATOM 640 C CA . THR A 1 79 ? -5.280 4.224 -2.860 1.00 92.50 79 THR A CA 1
ATOM 641 C C . THR A 1 79 ? -6.597 3.448 -2.920 1.00 92.50 79 THR A C 1
ATOM 643 O O . THR A 1 79 ? -7.459 3.614 -2.056 1.00 92.50 79 THR A O 1
ATOM 646 N N . ALA A 1 80 ? -6.740 2.545 -3.891 1.00 93.62 80 ALA A N 1
ATOM 647 C CA . ALA A 1 80 ? -7.895 1.664 -4.008 1.00 93.62 80 ALA A CA 1
ATOM 648 C C . ALA A 1 80 ? -8.044 0.770 -2.768 1.00 93.62 80 ALA A C 1
ATOM 650 O O . ALA A 1 80 ? -9.149 0.643 -2.242 1.00 93.62 80 ALA A O 1
ATOM 651 N N . ALA A 1 81 ? -6.946 0.223 -2.239 1.00 93.00 81 ALA A N 1
ATOM 652 C CA . ALA A 1 81 ? -6.964 -0.566 -1.010 1.00 93.00 81 ALA A CA 1
ATOM 653 C C . ALA A 1 81 ? -7.465 0.237 0.200 1.00 93.00 81 ALA A C 1
ATOM 655 O O . ALA A 1 81 ? -8.297 -0.260 0.957 1.00 93.00 81 ALA A O 1
ATOM 656 N N . LEU A 1 82 ? -7.023 1.489 0.360 1.00 90.12 82 LEU A N 1
ATOM 657 C CA . LEU A 1 82 ? -7.478 2.373 1.443 1.00 90.12 82 LEU A CA 1
ATOM 658 C C . LEU A 1 82 ? -8.999 2.596 1.399 1.00 90.12 82 LEU A C 1
ATOM 660 O O . LEU A 1 82 ? -9.667 2.535 2.434 1.00 90.12 82 LEU A O 1
ATOM 664 N N . LEU A 1 83 ? -9.549 2.820 0.202 1.00 92.56 83 LEU A N 1
ATOM 665 C CA . LEU A 1 83 ? -10.983 3.044 -0.006 1.00 92.56 83 LEU A CA 1
ATOM 666 C C . LEU A 1 83 ? -11.802 1.757 0.170 1.00 92.56 83 LEU A C 1
ATOM 668 O O . LEU A 1 83 ? -12.878 1.777 0.773 1.00 92.56 83 LEU A O 1
ATOM 672 N N . LEU A 1 84 ? -11.293 0.631 -0.334 1.00 93.62 84 LEU A N 1
ATOM 673 C CA . LEU A 1 84 ? -12.003 -0.648 -0.348 1.00 93.62 84 LEU A CA 1
ATOM 674 C C . LEU A 1 84 ? -11.896 -1.421 0.967 1.00 93.62 84 LEU A C 1
ATOM 676 O O . LEU A 1 84 ? -12.780 -2.230 1.247 1.00 93.62 84 LEU A O 1
ATOM 680 N N . TYR A 1 85 ? -10.881 -1.169 1.800 1.00 92.56 85 TYR A N 1
ATOM 681 C CA . TYR A 1 85 ? -10.621 -1.966 3.002 1.00 92.56 85 TYR A CA 1
ATOM 682 C C . TYR A 1 85 ? -11.843 -2.091 3.919 1.00 92.56 85 TYR A C 1
ATOM 684 O O . TYR A 1 85 ? -12.153 -3.185 4.376 1.00 92.56 85 TYR A O 1
ATOM 692 N N . ARG A 1 86 ? -12.607 -1.011 4.135 1.00 88.94 86 ARG A N 1
ATOM 693 C CA . ARG A 1 86 ? -13.836 -1.064 4.954 1.00 88.94 86 ARG A CA 1
ATOM 694 C C . ARG A 1 86 ? -14.881 -2.029 4.394 1.00 88.94 86 ARG A C 1
ATOM 696 O O . ARG A 1 86 ? -15.494 -2.780 5.150 1.00 88.94 86 ARG A O 1
ATOM 703 N N . PHE A 1 87 ? -15.083 -2.006 3.079 1.00 91.19 87 PHE A N 1
ATOM 704 C CA . PHE A 1 87 ? -16.029 -2.889 2.402 1.00 91.19 87 PHE A CA 1
ATOM 705 C C . PHE A 1 87 ? -15.543 -4.339 2.429 1.00 91.19 87 PHE A C 1
ATOM 707 O O . PHE A 1 87 ? -16.322 -5.235 2.745 1.00 91.19 87 PHE A O 1
ATOM 714 N N . VAL A 1 88 ? -14.252 -4.559 2.167 1.00 91.12 88 VAL A N 1
ATOM 715 C CA . VAL A 1 88 ? -13.615 -5.884 2.160 1.00 91.12 88 VAL A CA 1
ATOM 716 C C . VAL A 1 88 ? -13.612 -6.511 3.556 1.00 91.12 88 VAL A C 1
ATOM 718 O O . VAL A 1 88 ? -14.009 -7.665 3.710 1.00 91.12 88 VAL A O 1
ATOM 721 N N . ASN A 1 89 ? -13.249 -5.753 4.589 1.00 91.06 89 ASN A N 1
ATOM 722 C CA . ASN A 1 89 ? -13.309 -6.193 5.982 1.00 91.06 89 ASN A CA 1
ATOM 723 C C . ASN A 1 89 ? -14.750 -6.599 6.357 1.00 91.06 89 ASN A C 1
ATOM 725 O O . ASN A 1 89 ? -14.992 -7.708 6.839 1.00 91.06 89 ASN A O 1
ATOM 729 N N . LYS A 1 90 ? -15.743 -5.759 6.031 1.00 88.56 90 LYS A N 1
ATOM 730 C CA . LYS A 1 90 ? -17.156 -6.084 6.279 1.00 88.56 90 LYS A CA 1
ATOM 731 C C . LYS A 1 90 ? -17.608 -7.344 5.533 1.00 88.56 90 LYS A C 1
ATOM 733 O O . LYS A 1 90 ? -18.264 -8.197 6.129 1.00 88.56 90 LYS A O 1
ATOM 738 N N . ALA A 1 91 ? -17.249 -7.482 4.257 1.00 90.44 91 ALA A N 1
ATOM 739 C CA . ALA A 1 91 ? -17.586 -8.650 3.441 1.00 90.44 91 ALA A CA 1
ATOM 740 C C . ALA A 1 91 ? -16.950 -9.940 3.984 1.00 90.44 91 ALA A C 1
ATOM 742 O O . ALA A 1 91 ? -17.592 -10.988 4.006 1.00 90.44 91 ALA A O 1
ATOM 743 N N . THR A 1 92 ? -15.723 -9.848 4.497 1.00 89.00 92 THR A N 1
ATOM 744 C CA . THR A 1 92 ? -14.993 -10.966 5.113 1.00 89.00 92 THR A CA 1
ATOM 745 C C . THR A 1 92 ? -15.299 -11.155 6.603 1.00 89.00 92 THR A C 1
ATOM 747 O O . THR A 1 92 ? -14.644 -11.956 7.267 1.00 89.00 92 THR A O 1
ATOM 750 N N . ARG A 1 93 ? -16.314 -10.458 7.140 1.00 85.94 93 ARG A N 1
ATOM 751 C CA . ARG A 1 93 ? -16.753 -10.535 8.548 1.00 85.94 93 ARG A CA 1
ATOM 752 C C . ARG A 1 93 ? -15.616 -10.287 9.558 1.00 85.94 93 ARG A C 1
ATOM 754 O O . ARG A 1 93 ? -15.588 -10.908 10.620 1.00 85.94 93 ARG A O 1
ATOM 761 N N . GLY A 1 94 ? -14.684 -9.387 9.237 1.00 81.12 94 GLY A N 1
ATOM 762 C CA . GLY A 1 94 ? -13.558 -9.035 10.110 1.00 81.12 94 GLY A CA 1
ATOM 763 C C . GLY A 1 94 ? -12.386 -10.015 10.095 1.00 81.12 94 GLY A C 1
ATOM 764 O O . GLY A 1 94 ? -11.589 -10.010 11.038 1.00 81.12 94 GLY A O 1
ATOM 765 N N . PHE A 1 95 ? -12.299 -10.875 9.073 1.00 80.69 95 PHE A N 1
ATOM 766 C CA . PHE A 1 95 ? -11.113 -11.696 8.820 1.00 80.69 95 PHE A CA 1
ATOM 767 C C . PHE A 1 95 ? -9.936 -10.836 8.332 1.00 80.69 95 PHE A C 1
ATOM 769 O O . PHE A 1 95 ? 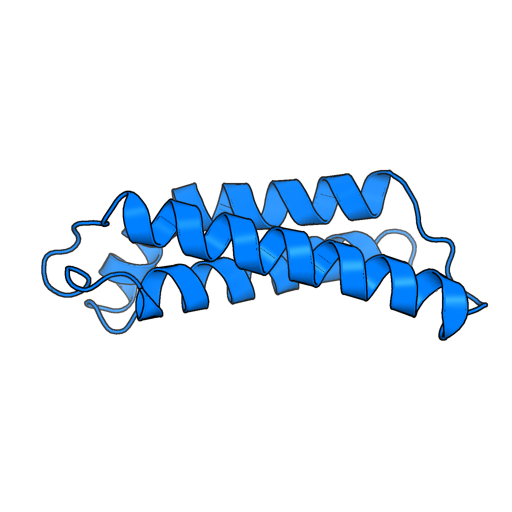-8.849 -10.916 8.910 1.00 80.69 95 PHE A O 1
ATOM 776 N N . LEU A 1 96 ? -10.192 -9.986 7.328 1.00 74.12 96 LEU A N 1
ATOM 777 C CA . LEU A 1 96 ? -9.348 -8.844 6.950 1.00 74.12 96 LEU A CA 1
ATOM 778 C C . LEU A 1 96 ? -9.763 -7.615 7.763 1.00 74.12 96 LEU A C 1
ATOM 780 O O . LEU A 1 96 ? -8.897 -6.808 8.162 1.00 74.12 96 LEU A O 1
#

pLDDT: mean 85.5, std 9.43, range [50.53, 94.81]

Radius of gyration: 14.53 Å; chains: 1; bounding box: 36×18×40 Å

Sequence (96 aa):
QIPHFDKLVHFIMLMVLALLLISEFNKHRRTYNVSPKAFLWAAIISVLYGAVLEILQHFVFTSRYASLWDIMANCLGVTAALLLYRFVNKATRGFL